Protein AF-A0A4U9DGA3-F1 (afdb_monomer_lite)

Secondary structure (DSSP, 8-state):
-EE--EEE-TT---EE-----SSHHHHHHHHHHHHHHHHHHS---EEEEETTEEEEE-GGG----SS-EEE-

Organism: Raoultella terrigena (NCBI:txid577)

pLDDT: mean 85.6, std 10.4, range [58.12, 98.12]

Structure (mmCIF, N/CA/C/O backbone):
data_AF-A0A4U9DGA3-F1
#
_entry.id   AF-A0A4U9DGA3-F1
#
loop_
_atom_site.group_PDB
_atom_site.id
_atom_site.type_symbol
_atom_site.label_atom_id
_atom_site.label_alt_id
_atom_site.label_comp_id
_atom_site.label_asym_id
_atom_site.label_entity_id
_atom_site.label_seq_id
_atom_site.pdbx_PDB_ins_code
_atom_site.Cartn_x
_atom_site.Cartn_y
_atom_site.Cartn_z
_atom_site.occupancy
_atom_site.B_iso_or_equiv
_atom_site.auth_seq_id
_atom_site.auth_comp_id
_atom_site.auth_asym_id
_atom_site.auth_atom_id
_atom_site.pdbx_PDB_model_num
ATOM 1 N N . MET A 1 1 ? 7.224 5.079 -3.617 1.00 86.12 1 MET A N 1
ATOM 2 C CA . MET A 1 1 ? 6.005 4.628 -2.916 1.00 86.12 1 MET A CA 1
ATOM 3 C C . MET A 1 1 ? 5.761 5.583 -1.772 1.00 86.12 1 MET A C 1
ATOM 5 O O . MET A 1 1 ? 6.723 5.953 -1.110 1.00 86.12 1 MET A O 1
ATOM 9 N N . ILE A 1 2 ? 4.521 6.023 -1.604 1.00 91.31 2 ILE A N 1
ATOM 10 C CA . ILE A 1 2 ? 4.113 6.923 -0.528 1.00 91.31 2 ILE A CA 1
ATOM 11 C C . ILE A 1 2 ? 2.915 6.273 0.157 1.00 91.31 2 ILE A C 1
ATOM 13 O O . ILE A 1 2 ? 1.972 5.866 -0.519 1.00 91.31 2 ILE A O 1
ATOM 17 N N . HIS A 1 3 ? 2.964 6.170 1.481 1.00 90.19 3 HIS A N 1
ATOM 18 C CA . HIS A 1 3 ? 1.860 5.683 2.300 1.00 90.19 3 HIS A CA 1
ATOM 19 C C . HIS A 1 3 ? 1.523 6.752 3.337 1.00 90.19 3 HIS A C 1
ATOM 21 O O . HIS A 1 3 ? 2.404 7.190 4.077 1.00 90.19 3 HIS A O 1
ATOM 27 N N . ARG A 1 4 ? 0.264 7.189 3.382 1.00 91.69 4 ARG A N 1
ATOM 28 C CA . ARG A 1 4 ? -0.211 8.169 4.366 1.00 91.69 4 ARG A CA 1
ATOM 29 C C . ARG A 1 4 ? -0.538 7.477 5.687 1.00 91.69 4 ARG A C 1
ATOM 31 O O . ARG A 1 4 ? -1.043 6.358 5.696 1.00 91.69 4 ARG A O 1
ATOM 38 N N . ILE A 1 5 ? -0.259 8.161 6.789 1.00 90.56 5 ILE A N 1
ATOM 39 C CA . ILE A 1 5 ? -0.641 7.754 8.145 1.00 90.56 5 ILE A CA 1
ATOM 40 C C . ILE A 1 5 ? -1.451 8.876 8.792 1.00 90.56 5 ILE A C 1
ATOM 42 O O . ILE A 1 5 ? -1.328 10.036 8.395 1.00 90.56 5 ILE A O 1
ATOM 46 N N . GLY A 1 6 ? -2.258 8.532 9.790 1.00 90.25 6 GLY A N 1
ATOM 47 C CA . GLY A 1 6 ? -3.118 9.478 10.493 1.00 90.25 6 GLY A CA 1
ATOM 48 C C . GLY A 1 6 ? -4.592 9.333 10.131 1.00 90.25 6 GLY A C 1
ATOM 49 O O . GLY A 1 6 ? -5.030 8.313 9.591 1.00 90.25 6 GLY A O 1
ATOM 50 N N . GLU A 1 7 ? -5.375 10.331 10.528 1.00 90.50 7 GLU A N 1
ATOM 51 C CA . GLU A 1 7 ? -6.819 10.340 10.316 1.00 90.50 7 GLU A CA 1
ATOM 52 C C . GLU A 1 7 ? -7.148 10.586 8.840 1.00 90.50 7 GLU A C 1
ATOM 54 O O . GLU A 1 7 ? -6.607 11.500 8.221 1.00 90.50 7 GLU A O 1
ATOM 59 N N . MET A 1 8 ? -8.050 9.775 8.293 1.00 89.44 8 MET A N 1
ATOM 60 C CA . MET A 1 8 ? -8.541 9.876 6.923 1.00 89.44 8 MET A CA 1
ATOM 61 C C . MET A 1 8 ? -10.041 9.597 6.845 1.00 89.44 8 MET A C 1
ATOM 63 O O . MET A 1 8 ? -10.596 8.779 7.586 1.00 89.44 8 MET A O 1
ATOM 67 N N . TRP A 1 9 ? -10.693 10.273 5.911 1.00 89.00 9 TRP A N 1
ATOM 68 C CA . TRP A 1 9 ? -12.089 10.082 5.554 1.00 89.00 9 TRP A CA 1
ATOM 69 C C . TRP A 1 9 ? -12.244 9.102 4.385 1.00 89.00 9 TRP A C 1
ATOM 71 O O . TRP A 1 9 ? -11.320 8.917 3.585 1.00 89.00 9 TRP A O 1
ATOM 81 N N . PRO A 1 10 ? -13.418 8.463 4.246 1.00 86.75 10 PRO A N 1
ATOM 82 C CA . PRO A 1 10 ? -13.707 7.626 3.091 1.00 86.75 10 PRO A CA 1
ATOM 83 C C . PRO A 1 10 ? -13.534 8.404 1.781 1.00 86.75 10 PRO A C 1
ATOM 85 O O . PRO A 1 10 ? -14.054 9.507 1.633 1.00 86.75 10 PRO A O 1
ATOM 88 N N . GLY A 1 11 ? -12.819 7.806 0.828 1.00 87.62 11 GLY A N 1
ATOM 89 C CA . GLY A 1 11 ? -12.518 8.420 -0.468 1.00 87.62 11 GLY A CA 1
ATOM 90 C C . GLY A 1 11 ? -11.173 9.147 -0.531 1.00 87.62 11 GLY A C 1
ATOM 91 O O . GLY A 1 11 ? -10.735 9.477 -1.628 1.00 87.62 11 GLY A O 1
ATOM 92 N N . GLU A 1 12 ? -10.482 9.347 0.594 1.00 91.12 12 GLU A N 1
ATOM 93 C CA . GLU A 1 12 ? -9.117 9.871 0.568 1.00 91.12 12 GLU A CA 1
ATOM 94 C C . GLU A 1 12 ? -8.107 8.835 0.056 1.00 91.12 12 GLU A C 1
ATOM 96 O O . GLU A 1 12 ? -8.199 7.637 0.339 1.00 91.12 12 GLU A O 1
ATOM 101 N N . GLU A 1 13 ? -7.099 9.308 -0.678 1.00 90.00 13 GLU A N 1
ATOM 102 C CA . GLU A 1 13 ? -5.977 8.477 -1.111 1.00 90.00 13 GLU A CA 1
ATOM 103 C C . GLU A 1 13 ? -5.120 8.071 0.089 1.00 90.00 13 GLU A C 1
ATOM 105 O O . GLU A 1 13 ? -4.696 8.924 0.865 1.00 90.00 13 GLU A O 1
ATOM 110 N N . ILE A 1 14 ? -4.830 6.775 0.220 1.00 88.88 14 ILE A N 1
ATOM 111 C CA . ILE A 1 14 ? -4.052 6.221 1.344 1.00 88.88 14 ILE A CA 1
ATOM 112 C C . ILE A 1 14 ? -2.642 5.823 0.891 1.00 88.88 14 ILE A C 1
ATOM 114 O O . ILE A 1 14 ? -1.671 5.988 1.630 1.00 88.88 14 ILE A O 1
ATOM 118 N N . VAL A 1 15 ? -2.514 5.307 -0.334 1.00 89.81 15 VAL A N 1
ATOM 119 C CA . VAL A 1 15 ? -1.265 4.760 -0.875 1.00 89.81 15 VAL A CA 1
ATOM 120 C C . VAL A 1 15 ? -1.093 5.182 -2.321 1.00 89.81 15 VAL A C 1
ATOM 122 O O . VAL A 1 15 ? -2.011 5.031 -3.122 1.00 89.81 15 VAL A O 1
ATOM 125 N N . PHE A 1 16 ? 0.118 5.614 -2.660 1.00 92.38 16 PHE A N 1
ATOM 126 C CA . PHE A 1 16 ? 0.551 5.836 -4.030 1.00 92.38 16 PHE A CA 1
ATOM 127 C C . PHE A 1 16 ? 1.757 4.953 -4.375 1.00 92.38 16 PHE A C 1
ATOM 129 O O . PHE A 1 16 ? 2.804 4.978 -3.710 1.00 92.38 16 PHE A O 1
ATOM 136 N N . VAL A 1 17 ? 1.630 4.202 -5.470 1.00 93.50 17 VAL A N 1
ATOM 137 C CA . VAL A 1 17 ? 2.704 3.398 -6.060 1.00 93.50 17 VAL A CA 1
ATOM 138 C C . VAL A 1 17 ? 2.871 3.811 -7.519 1.00 93.50 17 VAL A C 1
ATOM 140 O O . VAL A 1 17 ? 1.985 3.595 -8.336 1.00 93.50 17 VAL A O 1
ATOM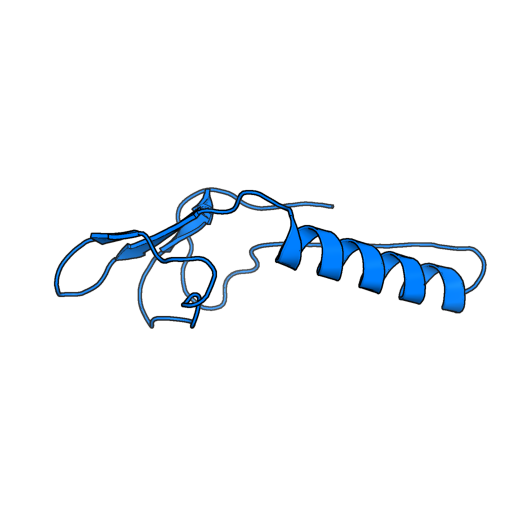 143 N N . GLY A 1 18 ? 4.026 4.391 -7.840 1.00 96.00 18 GLY A N 1
ATOM 144 C CA . GLY A 1 18 ? 4.453 4.667 -9.210 1.00 96.00 18 GLY A CA 1
ATOM 145 C C . GLY A 1 18 ? 5.645 3.789 -9.576 1.00 96.00 18 GLY A C 1
ATOM 146 O O . GLY A 1 18 ? 6.556 3.626 -8.761 1.00 96.00 18 GLY A O 1
ATOM 147 N N . VAL A 1 19 ? 5.635 3.234 -10.789 1.00 97.19 19 VAL A N 1
ATOM 148 C CA . VAL A 1 19 ? 6.696 2.368 -11.321 1.00 97.19 19 VAL A CA 1
ATOM 149 C C . VAL A 1 19 ? 7.053 2.820 -12.732 1.00 97.19 19 VAL A C 1
ATOM 151 O O . VAL A 1 19 ? 6.170 3.087 -13.543 1.00 97.19 19 VAL A O 1
ATOM 154 N N . THR A 1 20 ? 8.348 2.881 -13.037 1.00 97.38 20 THR A N 1
ATOM 155 C CA . THR A 1 20 ? 8.858 3.170 -14.380 1.00 97.38 20 THR A CA 1
ATOM 156 C C . THR A 1 20 ? 9.805 2.061 -14.827 1.00 97.38 20 THR A C 1
ATOM 158 O O . THR A 1 20 ? 10.468 1.415 -14.017 1.00 97.38 20 THR A O 1
ATOM 161 N N . SER A 1 21 ? 9.835 1.791 -16.130 1.00 97.56 21 SER A N 1
ATOM 162 C CA . SER A 1 21 ? 10.739 0.812 -16.733 1.00 97.56 21 SER A CA 1
ATOM 163 C C . SER A 1 21 ? 10.905 1.100 -18.224 1.00 97.56 21 SER A C 1
ATOM 165 O O . SER A 1 21 ? 10.037 1.726 -18.830 1.00 97.56 21 SER A O 1
ATOM 167 N N . ALA A 1 22 ? 11.993 0.609 -18.824 1.00 97.81 22 ALA A N 1
ATOM 168 C CA . ALA A 1 22 ? 12.234 0.707 -20.265 1.00 97.81 22 ALA A CA 1
ATOM 169 C C . ALA A 1 22 ? 11.172 -0.042 -21.095 1.00 97.81 22 ALA A C 1
ATOM 171 O O . ALA A 1 22 ? 10.839 0.368 -22.205 1.00 97.81 22 ALA A O 1
ATOM 172 N N . HIS A 1 23 ? 10.607 -1.121 -20.546 1.00 97.62 23 HIS A N 1
ATOM 173 C CA . 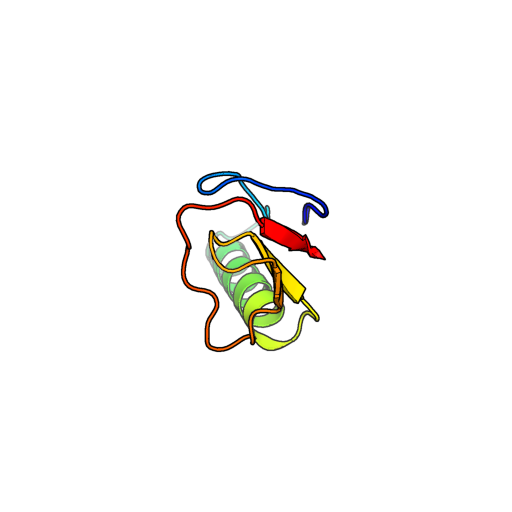HIS A 1 23 ? 9.531 -1.881 -21.173 1.00 97.62 23 HIS A CA 1
ATOM 174 C C . HIS A 1 23 ? 8.302 -1.898 -20.268 1.00 97.62 23 HIS A C 1
ATOM 176 O O . HIS A 1 23 ? 8.383 -2.226 -19.085 1.00 97.62 23 HIS A O 1
ATOM 182 N N . ARG A 1 24 ? 7.134 -1.578 -20.841 1.00 97.31 24 ARG A N 1
ATOM 183 C CA . ARG A 1 24 ? 5.876 -1.468 -20.084 1.00 97.31 24 ARG A CA 1
ATOM 184 C C . ARG A 1 24 ? 5.513 -2.744 -19.318 1.00 97.31 24 ARG A C 1
ATOM 186 O O . ARG A 1 24 ? 4.987 -2.648 -18.219 1.00 97.31 24 ARG A O 1
ATOM 193 N N . SER A 1 25 ? 5.821 -3.922 -19.865 1.00 98.12 25 SER A N 1
ATOM 194 C CA . SER A 1 25 ? 5.545 -5.214 -19.222 1.00 98.12 25 SER A CA 1
ATOM 195 C C . SER A 1 25 ? 6.223 -5.326 -17.859 1.00 98.12 25 SER A C 1
ATOM 197 O O . SER A 1 25 ? 5.585 -5.719 -16.888 1.00 98.12 25 SER A O 1
ATOM 199 N N . SER A 1 26 ? 7.484 -4.907 -17.765 1.00 97.94 26 SER A N 1
ATOM 200 C CA . SER A 1 26 ? 8.234 -4.907 -16.511 1.00 97.94 26 SER A CA 1
ATOM 201 C C . SER A 1 26 ? 7.666 -3.909 -15.502 1.00 97.94 26 SER A C 1
ATOM 203 O O . SER A 1 26 ? 7.617 -4.212 -14.313 1.00 97.94 26 SER A O 1
ATOM 205 N N . ALA A 1 27 ? 7.199 -2.740 -15.959 1.00 98.00 27 ALA A N 1
ATOM 206 C CA . ALA A 1 27 ? 6.553 -1.764 -15.080 1.00 98.00 27 ALA A CA 1
ATOM 207 C C . ALA A 1 27 ? 5.231 -2.298 -14.503 1.00 98.00 27 ALA A C 1
ATOM 209 O O . ALA A 1 27 ? 4.992 -2.155 -13.305 1.00 98.00 27 ALA A O 1
ATOM 210 N N . PHE A 1 28 ? 4.408 -2.962 -15.323 1.00 97.50 28 PHE A N 1
ATOM 211 C CA . PHE A 1 28 ? 3.168 -3.586 -14.859 1.00 97.50 28 PHE A CA 1
ATOM 212 C C . PHE A 1 28 ? 3.431 -4.719 -13.863 1.00 97.50 28 PHE A C 1
ATOM 214 O O . PHE A 1 28 ? 2.855 -4.701 -12.780 1.00 97.50 28 PHE A O 1
ATOM 221 N N . ALA A 1 29 ? 4.351 -5.636 -14.180 1.00 97.56 29 ALA A N 1
ATOM 222 C CA . ALA A 1 29 ? 4.686 -6.756 -13.300 1.00 97.56 29 ALA A CA 1
ATOM 223 C C . ALA A 1 29 ? 5.220 -6.286 -11.935 1.00 97.56 29 ALA A C 1
ATOM 225 O O . ALA A 1 29 ? 4.843 -6.811 -10.891 1.00 97.56 29 ALA A O 1
ATOM 226 N N . ALA A 1 30 ? 6.073 -5.258 -11.923 1.00 96.88 30 ALA A N 1
ATOM 227 C CA . ALA A 1 30 ? 6.567 -4.684 -10.676 1.00 96.88 30 ALA A CA 1
ATOM 228 C C . ALA A 1 30 ? 5.467 -3.939 -9.898 1.00 96.88 30 ALA A C 1
ATOM 230 O O . ALA A 1 30 ? 5.428 -4.029 -8.672 1.00 96.88 30 ALA A O 1
ATOM 231 N N . GLY A 1 31 ? 4.559 -3.234 -10.582 1.00 96.25 31 GLY A N 1
ATOM 232 C CA . GLY A 1 31 ? 3.408 -2.587 -9.945 1.00 96.25 31 GLY A CA 1
ATOM 233 C C . GLY A 1 31 ? 2.488 -3.590 -9.247 1.00 96.25 31 GLY A C 1
ATOM 234 O O . GLY A 1 31 ? 2.136 -3.391 -8.085 1.00 96.25 31 GLY A O 1
ATOM 235 N N . GLU A 1 32 ? 2.166 -4.690 -9.927 1.00 95.12 32 GLU A N 1
ATOM 236 C CA . GLU A 1 32 ? 1.384 -5.802 -9.377 1.00 95.12 32 GLU A CA 1
ATOM 237 C C . GLU A 1 32 ? 2.073 -6.415 -8.154 1.00 95.12 32 GLU A C 1
ATOM 239 O O . GLU A 1 32 ? 1.490 -6.459 -7.071 1.00 95.12 32 GLU A O 1
ATOM 244 N N . PHE A 1 33 ? 3.360 -6.754 -8.281 1.00 94.50 33 PHE A N 1
ATOM 245 C CA . PHE A 1 33 ? 4.147 -7.302 -7.179 1.00 94.50 33 PHE A CA 1
ATOM 246 C C . PHE A 1 33 ? 4.136 -6.402 -5.933 1.00 94.50 33 PHE A C 1
ATOM 248 O O . PHE A 1 33 ? 3.952 -6.885 -4.814 1.00 94.50 33 PHE A O 1
ATOM 255 N N . ILE A 1 34 ? 4.328 -5.088 -6.102 1.00 93.25 34 ILE A N 1
ATOM 256 C CA . ILE A 1 34 ? 4.333 -4.145 -4.976 1.00 93.25 34 ILE A CA 1
ATOM 257 C C . ILE A 1 34 ? 2.960 -4.118 -4.300 1.00 93.25 34 ILE A C 1
ATOM 259 O O . ILE A 1 34 ? 2.888 -4.138 -3.069 1.00 93.25 34 ILE A O 1
ATOM 263 N N . MET A 1 35 ? 1.876 -4.089 -5.077 1.00 90.75 35 MET A N 1
ATOM 264 C CA . MET A 1 35 ? 0.520 -4.074 -4.531 1.00 90.75 35 MET A CA 1
ATOM 265 C C . MET A 1 35 ? 0.193 -5.357 -3.770 1.00 90.75 35 MET A C 1
ATOM 267 O O . MET A 1 35 ? -0.322 -5.274 -2.652 1.00 90.75 35 MET A O 1
ATOM 271 N N . ASP A 1 36 ? 0.560 -6.518 -4.308 1.00 90.56 36 ASP A N 1
ATOM 272 C CA . ASP A 1 36 ? 0.389 -7.804 -3.633 1.00 90.56 36 ASP A CA 1
ATOM 273 C C . ASP A 1 36 ? 1.195 -7.867 -2.341 1.00 90.56 36 ASP A C 1
ATOM 275 O O . ASP A 1 36 ? 0.682 -8.267 -1.292 1.00 90.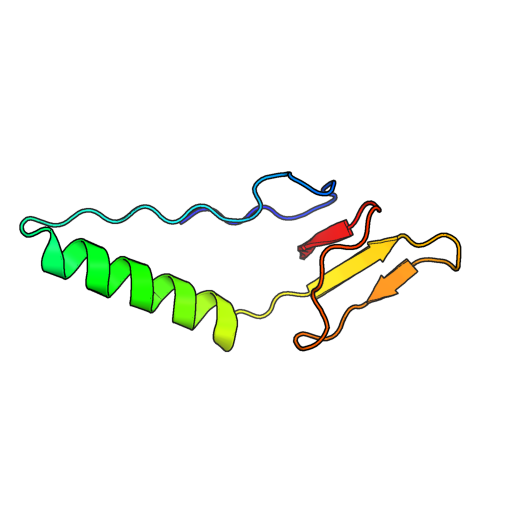56 36 ASP A O 1
ATOM 279 N N . TYR A 1 37 ? 2.449 -7.414 -2.371 1.00 87.94 37 TYR A N 1
ATOM 280 C CA . TYR A 1 37 ? 3.297 -7.395 -1.187 1.00 87.94 37 TYR A CA 1
ATOM 281 C C . TYR A 1 37 ? 2.727 -6.480 -0.096 1.00 87.94 37 TYR A C 1
ATOM 283 O O . TYR A 1 37 ? 2.608 -6.890 1.063 1.00 87.94 37 TYR A O 1
ATOM 291 N N . LEU A 1 38 ? 2.297 -5.266 -0.456 1.00 86.00 38 LEU A N 1
ATOM 292 C CA . LEU A 1 38 ? 1.649 -4.336 0.472 1.00 86.00 38 LEU A CA 1
ATOM 293 C C . LEU A 1 38 ? 0.371 -4.938 1.052 1.00 86.00 38 LEU A C 1
ATOM 295 O O . LEU A 1 38 ? 0.148 -4.916 2.262 1.00 86.00 38 LEU A O 1
ATOM 299 N N . LYS A 1 39 ? -0.465 -5.533 0.203 1.00 80.25 39 LYS A N 1
ATOM 300 C CA . LYS A 1 39 ? -1.731 -6.115 0.636 1.00 80.25 39 LYS A CA 1
ATOM 301 C C . LYS A 1 39 ? -1.572 -7.427 1.376 1.00 80.25 39 LYS A C 1
ATOM 303 O O . LYS A 1 39 ? -2.527 -7.787 2.045 1.00 80.25 39 LYS A O 1
ATOM 308 N N . THR A 1 40 ? -0.424 -8.105 1.382 1.00 81.00 40 THR A N 1
ATOM 309 C CA . THR A 1 40 ? -0.237 -9.405 2.071 1.00 81.00 40 THR A CA 1
ATOM 310 C C . THR A 1 40 ? 0.709 -9.364 3.265 1.00 81.00 40 THR A C 1
ATOM 312 O O . THR A 1 40 ? 0.457 -10.061 4.246 1.00 81.00 40 THR A O 1
ATOM 315 N N . ARG A 1 41 ? 1.755 -8.535 3.226 1.00 77.06 41 ARG A N 1
ATOM 316 C CA . ARG A 1 41 ? 2.832 -8.569 4.226 1.00 77.06 41 ARG A CA 1
ATOM 317 C C . ARG A 1 41 ? 3.023 -7.286 5.011 1.00 77.06 41 ARG A C 1
ATOM 319 O O . ARG A 1 41 ? 3.599 -7.343 6.093 1.00 77.06 41 ARG A O 1
ATOM 326 N N . ALA A 1 42 ? 2.569 -6.146 4.497 1.00 77.25 42 ALA A N 1
ATOM 327 C CA . ALA A 1 42 ? 2.750 -4.901 5.225 1.00 77.25 42 ALA A CA 1
ATOM 328 C C . ALA A 1 42 ? 1.887 -4.888 6.508 1.00 77.25 42 ALA A C 1
ATOM 330 O O . ALA A 1 42 ? 0.715 -5.302 6.466 1.00 77.25 42 ALA A O 1
ATOM 331 N N . PRO A 1 4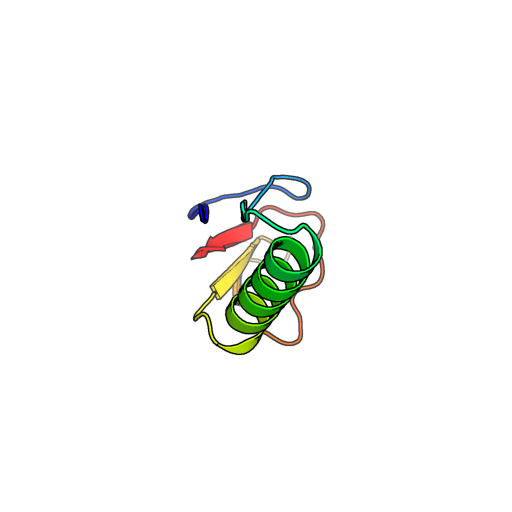3 ? 2.467 -4.458 7.643 1.00 74.75 43 PRO A N 1
ATOM 332 C CA . PRO A 1 43 ? 1.774 -4.391 8.918 1.00 74.75 43 PRO A CA 1
ATOM 333 C C . PRO A 1 43 ? 0.948 -3.102 8.969 1.00 74.75 43 PRO A C 1
ATOM 335 O O . PRO A 1 43 ? 1.441 -2.061 9.382 1.00 74.75 43 PRO A O 1
ATOM 338 N N . PHE A 1 44 ? -0.293 -3.176 8.488 1.00 79.44 44 PHE A N 1
ATOM 339 C CA . PHE A 1 44 ? -1.236 -2.060 8.532 1.00 79.44 44 PHE A CA 1
ATOM 340 C C . PHE A 1 44 ? -2.314 -2.297 9.576 1.00 79.44 44 PHE A C 1
ATOM 342 O O . PHE A 1 44 ? -2.934 -3.368 9.604 1.00 79.44 44 PHE A O 1
ATOM 349 N N . TRP A 1 45 ? -2.607 -1.257 10.348 1.00 84.12 45 TRP A N 1
ATOM 350 C CA . TRP A 1 45 ? -3.716 -1.231 11.284 1.00 84.12 45 TRP A CA 1
ATOM 351 C C . TRP A 1 45 ? -4.681 -0.109 10.919 1.00 84.12 45 TRP A C 1
ATOM 353 O O . TRP A 1 45 ? -4.302 1.041 10.710 1.00 84.12 45 TRP A O 1
ATOM 363 N N . LYS A 1 46 ? -5.968 -0.453 10.849 1.00 86.12 46 LYS A N 1
ATOM 364 C CA . LYS A 1 46 ? -7.046 0.505 10.605 1.00 86.12 46 LYS A CA 1
ATOM 365 C C . LYS A 1 46 ? -7.949 0.545 11.827 1.00 86.12 46 LYS A C 1
ATOM 367 O O . LYS A 1 46 ? -8.522 -0.483 12.187 1.00 86.12 46 LYS A O 1
ATOM 372 N N . ARG A 1 47 ? -8.100 1.714 12.445 1.00 87.56 47 ARG A N 1
ATOM 373 C CA . ARG A 1 47 ? -9.102 1.952 13.491 1.00 87.56 47 ARG A CA 1
ATOM 374 C C . ARG A 1 47 ? -10.241 2.764 12.901 1.00 87.56 47 ARG A C 1
ATOM 376 O O . ARG A 1 47 ? -9.998 3.830 12.355 1.00 87.56 47 ARG A O 1
ATOM 383 N N . GLU A 1 48 ? -11.466 2.270 12.987 1.00 88.75 48 GLU A N 1
ATOM 384 C CA . GLU A 1 48 ? -12.654 2.975 12.499 1.00 88.75 48 GLU A CA 1
ATOM 385 C C . GLU A 1 48 ? -13.381 3.644 13.662 1.00 88.75 48 GLU A C 1
ATOM 387 O O . GLU A 1 48 ? -13.600 3.010 14.696 1.00 88.75 48 GLU A O 1
ATOM 392 N N . ALA A 1 49 ? -13.789 4.898 13.473 1.00 84.38 49 ALA A N 1
ATOM 393 C CA . ALA A 1 49 ? -14.759 5.555 14.335 1.00 84.38 49 ALA A CA 1
ATOM 394 C C . ALA A 1 49 ? -16.174 5.222 13.840 1.00 84.38 49 ALA A C 1
ATOM 396 O O . ALA A 1 49 ? -16.537 5.529 12.701 1.00 84.38 49 ALA A O 1
ATOM 397 N N . THR A 1 50 ? -16.962 4.578 14.695 1.00 83.81 50 THR A N 1
ATOM 398 C CA . THR A 1 50 ? -18.363 4.209 14.444 1.00 83.81 50 THR A CA 1
ATOM 399 C C . THR A 1 50 ? -19.273 4.867 15.487 1.00 83.81 50 THR A C 1
ATOM 401 O O . THR A 1 50 ? -18.763 5.302 16.524 1.00 83.81 50 THR A O 1
ATOM 404 N N . PRO A 1 51 ? -20.597 4.970 15.257 1.00 83.94 51 PRO A N 1
ATOM 405 C CA . PRO A 1 51 ? -21.532 5.476 16.267 1.00 83.94 51 PRO A CA 1
ATOM 406 C C . PRO A 1 51 ? -21.457 4.719 17.600 1.00 83.94 51 PRO A C 1
ATOM 408 O O . PRO A 1 51 ? -21.698 5.296 18.655 1.00 83.94 51 PRO A O 1
ATOM 411 N N . GLU A 1 52 ? -21.070 3.444 17.560 1.00 84.75 52 GLU A N 1
ATOM 412 C CA . GLU A 1 52 ? -20.901 2.575 18.724 1.00 84.75 52 GLU A CA 1
ATOM 413 C C . GLU A 1 52 ? -19.529 2.734 19.413 1.00 84.75 52 GLU A C 1
ATOM 415 O O . GLU A 1 52 ? -19.280 2.112 20.445 1.00 84.75 52 GLU A O 1
ATOM 420 N N . GLY A 1 53 ? -18.634 3.563 18.862 1.00 84.31 53 GLY A N 1
ATOM 421 C CA . GLY A 1 53 ? -17.292 3.828 19.381 1.00 84.31 53 GLY A CA 1
ATOM 422 C C . GLY A 1 53 ? -16.168 3.520 18.387 1.00 84.31 53 GLY A C 1
ATOM 423 O O . GLY A 1 53 ? -16.392 3.233 17.207 1.00 84.31 53 GLY A O 1
ATOM 424 N N . GLU A 1 54 ? -14.924 3.604 18.857 1.00 86.69 54 GLU A N 1
ATOM 425 C CA . GLU A 1 54 ? -13.745 3.265 18.057 1.00 86.69 54 GLU A CA 1
ATOM 426 C C . GLU A 1 54 ? -13.435 1.769 18.126 1.00 86.69 54 GLU A C 1
ATOM 428 O O . GLU A 1 54 ? -13.404 1.176 19.205 1.00 86.69 54 GLU A O 1
ATOM 433 N N . ARG A 1 55 ? -13.128 1.158 16.979 1.00 86.50 55 ARG A N 1
ATOM 434 C CA . ARG A 1 55 ? -12.704 -0.247 16.925 1.00 86.50 55 ARG A CA 1
ATOM 435 C C . ARG A 1 55 ? -11.547 -0.464 15.963 1.00 86.50 55 ARG A C 1
ATOM 437 O O . ARG A 1 55 ? -11.513 0.107 14.873 1.00 86.50 55 ARG A O 1
ATOM 444 N N . TRP A 1 56 ? -10.619 -1.336 16.344 1.00 85.25 56 TRP A N 1
ATOM 445 C CA . TRP A 1 56 ? -9.592 -1.838 15.433 1.00 85.25 56 TRP A CA 1
ATOM 446 C C . TRP A 1 56 ? -10.195 -2.869 14.483 1.00 85.25 56 TRP A C 1
ATOM 448 O O . TRP A 1 56 ? -11.004 -3.710 14.880 1.00 85.25 56 TRP A O 1
ATOM 458 N N . VAL A 1 57 ? -9.829 -2.778 13.210 1.00 82.44 57 VAL A N 1
ATOM 459 C CA . VAL A 1 57 ? -10.358 -3.634 12.154 1.00 82.44 57 VAL A CA 1
ATOM 460 C C . VAL A 1 57 ? -9.319 -4.673 11.780 1.00 82.44 57 VAL A C 1
ATOM 462 O O . VAL A 1 57 ? -8.223 -4.336 11.332 1.00 82.44 57 VAL A O 1
ATOM 465 N N . ASP A 1 58 ? -9.700 -5.943 11.897 1.00 75.44 58 ASP A N 1
ATOM 466 C CA . ASP A 1 58 ? -8.884 -7.040 11.395 1.00 75.44 58 ASP A CA 1
ATOM 467 C C . ASP A 1 58 ? -8.652 -6.925 9.890 1.00 75.44 58 ASP A C 1
ATOM 469 O O . ASP A 1 58 ? -9.518 -6.506 9.116 1.00 75.44 58 ASP A O 1
ATOM 473 N N . ARG A 1 59 ? -7.488 -7.404 9.460 1.00 66.31 59 ARG A N 1
ATOM 474 C CA . ARG A 1 59 ? -7.033 -7.425 8.064 1.00 66.31 59 ARG A CA 1
ATOM 475 C C . ARG A 1 59 ? -8.073 -7.980 7.084 1.00 66.31 59 ARG A C 1
ATOM 477 O O . ARG A 1 59 ? -8.235 -7.447 5.992 1.00 66.31 59 ARG A O 1
ATOM 484 N N . ALA A 1 60 ? -8.818 -9.008 7.493 1.00 61.50 60 ALA A N 1
ATOM 485 C CA . ALA A 1 60 ? -9.852 -9.656 6.682 1.00 61.50 60 ALA A CA 1
ATOM 486 C C . ALA A 1 60 ? -11.170 -8.858 6.576 1.00 61.50 60 ALA A C 1
ATOM 488 O O . ALA A 1 60 ? -12.044 -9.216 5.791 1.00 61.50 60 ALA A O 1
ATOM 489 N N . ARG A 1 61 ? -11.346 -7.794 7.371 1.00 59.19 61 ARG A N 1
ATOM 490 C CA . ARG A 1 61 ? -12.610 -7.046 7.508 1.00 59.19 61 ARG A CA 1
ATOM 491 C C . ARG A 1 61 ? -12.500 -5.574 7.104 1.00 59.19 61 ARG A C 1
ATOM 493 O O . ARG A 1 61 ? -13.367 -4.779 7.459 1.00 59.19 61 ARG A O 1
ATOM 500 N N . GLN A 1 62 ? -11.484 -5.203 6.327 1.00 62.12 62 GLN A N 1
ATOM 501 C CA . GLN A 1 62 ? -11.237 -3.825 5.883 1.00 62.12 62 GLN A CA 1
ATOM 502 C C . GLN A 1 62 ? -12.184 -3.354 4.756 1.00 62.12 62 GLN A C 1
ATOM 504 O O . GLN A 1 62 ? -11.734 -2.828 3.741 1.00 62.12 62 GLN A O 1
ATOM 509 N N . ARG A 1 63 ? -13.505 -3.501 4.916 1.00 62.78 63 ARG A N 1
ATOM 510 C CA . ARG A 1 63 ? -14.478 -2.808 4.048 1.00 62.78 63 ARG A CA 1
ATOM 511 C C . ARG A 1 63 ? -14.512 -1.318 4.400 1.00 62.78 63 ARG A C 1
ATOM 513 O O . ARG A 1 63 ? -14.166 -0.934 5.515 1.00 62.78 63 ARG A O 1
ATOM 520 N N . SER A 1 64 ? -14.885 -0.473 3.445 1.00 58.12 64 SER A N 1
ATOM 521 C CA . SER A 1 64 ? -15.088 0.955 3.693 1.00 58.12 64 SER A CA 1
ATOM 522 C C . SER A 1 64 ? -16.324 1.147 4.575 1.00 58.12 64 SER A C 1
ATOM 524 O O . SER A 1 64 ? -17.440 0.856 4.140 1.00 58.12 64 SER A O 1
ATOM 526 N N . SER A 1 65 ? -16.135 1.607 5.810 1.00 61.59 65 SER A N 1
ATOM 527 C CA . SER A 1 65 ? -17.211 2.172 6.623 1.00 61.59 65 SER A CA 1
ATOM 528 C C . SER A 1 65 ? -17.371 3.656 6.278 1.00 61.59 65 SER A C 1
ATOM 530 O O . SER A 1 65 ? -16.416 4.305 5.861 1.00 61.59 65 SER A O 1
ATOM 532 N N . GLY A 1 66 ? -18.582 4.203 6.406 1.00 66.19 66 GLY A N 1
ATOM 533 C CA . GLY A 1 66 ? -18.881 5.605 6.072 1.00 66.19 66 GLY A CA 1
ATOM 534 C C . GLY A 1 66 ? -18.312 6.639 7.054 1.00 66.19 66 GLY A C 1
ATOM 535 O O . GLY A 1 66 ? -18.754 7.782 7.040 1.00 66.19 66 GLY A O 1
ATOM 536 N N . GLY A 1 67 ? -17.385 6.242 7.929 1.00 73.31 67 GLY A N 1
ATOM 537 C CA . GLY A 1 67 ? -16.831 7.064 9.002 1.00 73.31 67 GLY A CA 1
ATOM 538 C C . GLY A 1 67 ? -15.328 7.293 8.862 1.00 73.31 67 GLY A C 1
ATOM 539 O O . GLY A 1 67 ? -14.656 6.694 8.024 1.00 73.31 67 GLY A O 1
ATOM 540 N N . ARG A 1 68 ? -14.796 8.176 9.708 1.00 79.94 68 ARG A N 1
ATOM 541 C CA . ARG A 1 68 ? -13.365 8.492 9.784 1.00 79.94 68 ARG A CA 1
ATOM 542 C C . ARG A 1 68 ? -12.567 7.282 10.274 1.00 79.94 68 ARG A C 1
ATOM 544 O O . ARG A 1 68 ? -12.979 6.607 11.220 1.00 79.94 68 ARG A O 1
ATOM 551 N N . ALA A 1 69 ? -11.409 7.038 9.672 1.00 83.75 69 ALA A N 1
ATOM 552 C CA . ALA A 1 69 ? -10.486 5.992 10.085 1.00 83.75 69 ALA A CA 1
ATOM 553 C C . ALA A 1 69 ? -9.110 6.568 10.434 1.00 83.75 69 ALA A C 1
ATOM 555 O O . ALA A 1 69 ? -8.635 7.494 9.789 1.00 83.75 69 ALA A O 1
ATOM 556 N N . LEU A 1 70 ? -8.452 5.989 11.435 1.00 81.88 70 LEU A N 1
ATOM 557 C CA . LEU A 1 70 ? -7.026 6.170 11.682 1.00 81.88 70 LEU A CA 1
ATOM 558 C C . LEU A 1 70 ? -6.279 5.040 10.973 1.00 81.88 70 LEU A C 1
ATOM 560 O O . LEU A 1 70 ? -6.553 3.863 11.229 1.00 81.88 70 LEU A O 1
ATOM 564 N N . VAL A 1 71 ? -5.352 5.401 10.090 1.00 84.50 71 VAL A N 1
ATOM 565 C CA . VAL A 1 71 ? -4.464 4.458 9.404 1.00 84.50 71 VAL A CA 1
ATOM 566 C C . VAL A 1 71 ? -3.072 4.562 10.018 1.00 84.50 71 VAL A C 1
ATOM 568 O O . VAL A 1 71 ? -2.510 5.659 10.086 1.00 84.50 71 VAL A O 1
ATOM 571 N N . VAL A 1 72 ? -2.541 3.424 10.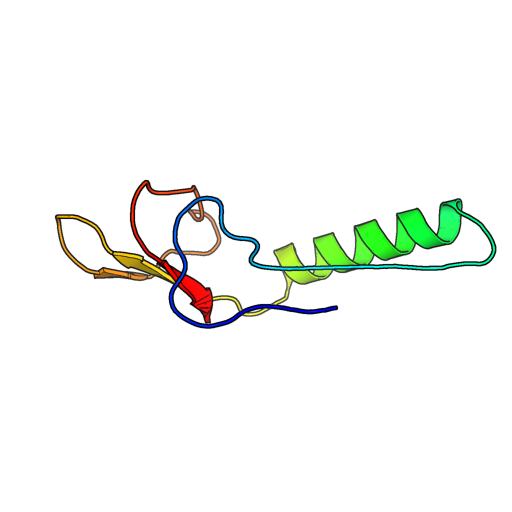466 1.00 77.75 72 V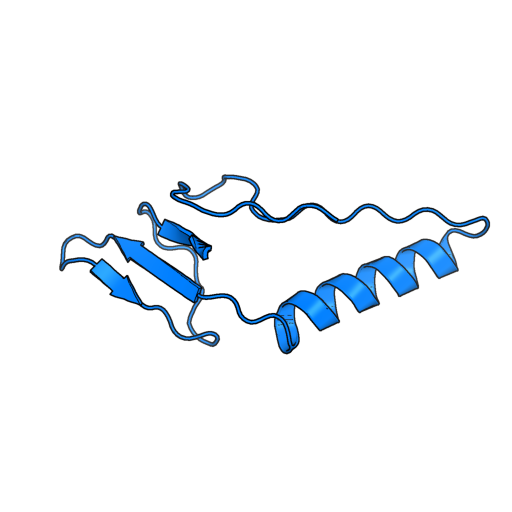AL A N 1
ATOM 572 C CA . VAL A 1 72 ? -1.206 3.281 11.069 1.00 77.75 72 VAL A CA 1
ATOM 573 C C . VAL A 1 72 ? -0.441 2.165 10.373 1.00 77.75 72 VAL A C 1
ATOM 575 O O . VAL A 1 72 ? -1.065 1.114 10.085 1.00 77.75 72 VAL A O 1
#

InterPro domains:
  IPR003448 Molybdopterin biosynthesis MoaE [PF02391] (1-41)
  IPR036563 Molybdopterin biosynthesis MoaE subunit superfamily [G3DSA:3.90.1170.40] (1-67)
  IPR036563 Molybdopterin biosynthesis MoaE subunit superfamily [SSF54690] (1-59)

Sequence (72 aa):
MIHRIGEMWPGEEIVFVGVTSAHRSSAFAAGEFIMDYLKTRAPFWKREATPEGERWVDRARQRSSGGRALVV

Foldseek 3Di:
DDADFFKDFPPDDGDDDAFDDPDVVVRVVVSVVVVCCCLPPNDKWKWWQDPVGIDIDDSVGPDDDRGMIGID

Radius of gyration: 14.81 Å; chains: 1; bounding box: 34×20×41 Å